Protein AF-A0AAD4MZU3-F1 (afdb_monomer_lite)

pLDDT: mean 79.02, std 15.21, range [40.03, 93.62]

Organism: NCBI:txid166010

Sequence (95 aa):
MDGDIYKLCAFDTAGQDEFDRMRPLSYSNADVILICFSLVSPASFENVREKCVHEVRHYCKDVPYILIMSIAAPKLRDVCVSRRKRNPVETAQTV

Foldseek 3Di:
DPPFDKDKDKDWDFPDPVCLVPVLVVQPQFQEKEFEAEPVDVVRVVCCVPPVVVSCCVSPVPHYYDYDYDNDDDGTGMIRIHIDRDDPPPPPPDD

Secondary structure (DSSP, 8-state):
-----EEEEEEE---SGGGTTTGGGGGTT-SEEEEEEETT-HHHHHHIIIIIHHHHHHH-TTS-EEEEEE-S-S----EEEEEEEPPP-------

Structure (mmCIF, N/CA/C/O backbone):
data_AF-A0AAD4MZU3-F1
#
_entry.id   AF-A0AAD4MZU3-F1
#
loop_
_atom_site.group_PDB
_atom_site.id
_atom_site.type_symbol
_atom_site.label_atom_id
_atom_site.label_alt_id
_atom_site.label_comp_id
_atom_site.label_asym_id
_atom_site.label_entity_id
_atom_site.label_seq_id
_atom_site.pdbx_PDB_ins_code
_atom_site.Cartn_x
_atom_site.Cartn_y
_atom_site.Cartn_z
_atom_site.occupancy
_atom_site.B_iso_or_equiv
_atom_site.auth_seq_id
_atom_site.auth_comp_id
_atom_site.auth_asym_id
_atom_site.auth_atom_id
_atom_site.pdbx_PDB_model_num
ATOM 1 N N . MET A 1 1 ? -27.890 4.263 3.907 1.00 50.34 1 MET A N 1
ATOM 2 C CA . MET A 1 1 ? -26.636 5.044 3.962 1.00 50.34 1 MET A CA 1
ATOM 3 C C . MET A 1 1 ? -26.899 6.213 4.890 1.00 50.34 1 MET A C 1
ATOM 5 O O . MET A 1 1 ? -27.717 7.052 4.545 1.00 50.34 1 MET A O 1
ATOM 9 N N . ASP A 1 2 ? -26.287 6.219 6.071 1.00 72.31 2 ASP A N 1
ATOM 10 C CA . ASP A 1 2 ? -26.778 6.956 7.252 1.00 72.31 2 ASP A CA 1
ATOM 11 C C . ASP A 1 2 ? -26.404 8.447 7.323 1.00 72.31 2 ASP A C 1
ATOM 13 O O . ASP A 1 2 ? -26.393 9.027 8.400 1.00 72.31 2 ASP A O 1
ATOM 17 N N . GLY A 1 3 ? -26.082 9.097 6.200 1.00 83.31 3 GLY A N 1
ATOM 18 C CA . GLY A 1 3 ? -25.803 10.545 6.165 1.00 83.31 3 GLY A CA 1
ATOM 19 C C . GLY A 1 3 ? -24.589 11.018 6.985 1.00 83.31 3 GLY A C 1
ATOM 20 O O . GLY A 1 3 ? -24.313 12.215 7.025 1.00 83.31 3 GLY A O 1
ATOM 21 N N . ASP A 1 4 ? -23.849 10.103 7.614 1.00 84.62 4 ASP A N 1
ATOM 22 C CA . ASP A 1 4 ? -22.694 10.418 8.450 1.00 84.62 4 ASP A CA 1
ATOM 23 C C . ASP A 1 4 ? -21.543 11.022 7.620 1.00 84.62 4 ASP A C 1
ATOM 25 O O . ASP A 1 4 ? -21.122 10.482 6.591 1.00 84.62 4 ASP A O 1
ATOM 29 N N . ILE A 1 5 ? -20.988 12.140 8.102 1.00 82.75 5 ILE A N 1
ATOM 30 C CA . ILE A 1 5 ? -19.844 12.819 7.481 1.00 82.75 5 ILE A CA 1
ATOM 31 C C . ILE A 1 5 ? -18.538 12.291 8.084 1.00 82.75 5 ILE A C 1
ATOM 33 O O . ILE A 1 5 ? -18.266 12.446 9.277 1.00 82.75 5 ILE A O 1
ATOM 37 N N . TYR A 1 6 ? -17.672 11.756 7.227 1.00 80.00 6 TYR A N 1
ATOM 38 C CA . TYR A 1 6 ? -16.350 11.262 7.611 1.00 80.00 6 TYR A CA 1
ATOM 39 C C . TYR A 1 6 ? -15.241 12.172 7.090 1.00 80.00 6 TYR A C 1
ATOM 41 O O . TYR A 1 6 ? -15.336 12.734 5.998 1.00 80.00 6 TYR A O 1
ATOM 49 N N . LYS A 1 7 ? -14.161 12.302 7.866 1.00 80.88 7 LYS A N 1
ATOM 50 C CA . LYS A 1 7 ? -12.901 12.860 7.373 1.00 80.88 7 LYS A CA 1
ATOM 51 C C . LYS A 1 7 ? -11.996 11.705 6.962 1.00 80.88 7 LYS A C 1
ATOM 53 O O . LYS A 1 7 ? -11.685 10.846 7.787 1.00 80.88 7 LYS A O 1
ATOM 58 N N . LEU A 1 8 ? -11.590 11.714 5.698 1.00 81.50 8 LEU A N 1
ATOM 59 C CA . LEU A 1 8 ? -10.565 10.823 5.174 1.00 81.50 8 LEU A CA 1
ATOM 60 C C . LEU A 1 8 ? -9.230 11.563 5.205 1.00 81.50 8 LEU A C 1
ATOM 62 O O . LEU A 1 8 ? -9.119 12.664 4.666 1.00 81.50 8 LEU A O 1
ATOM 66 N N . CYS A 1 9 ? -8.239 10.965 5.854 1.00 82.44 9 CYS A N 1
ATOM 67 C CA . CYS A 1 9 ? -6.849 11.396 5.777 1.00 82.44 9 CYS A CA 1
ATOM 68 C C . CYS A 1 9 ? -6.078 10.325 5.008 1.00 82.44 9 CYS A C 1
ATOM 70 O O . CYS A 1 9 ? -6.084 9.168 5.423 1.00 82.44 9 CYS A O 1
ATOM 72 N N . ALA A 1 10 ? -5.450 10.714 3.902 1.00 83.00 10 ALA A N 1
ATOM 73 C CA . ALA A 1 10 ? -4.629 9.841 3.076 1.00 83.00 10 ALA A CA 1
ATOM 74 C C . ALA A 1 10 ? -3.151 10.188 3.277 1.00 83.00 10 ALA A C 1
ATOM 76 O O . ALA A 1 10 ? -2.789 11.367 3.265 1.00 83.00 10 ALA A O 1
ATOM 77 N N . PHE A 1 11 ? -2.323 9.166 3.468 1.00 82.75 11 PHE A N 1
ATOM 78 C CA . PHE A 1 11 ? -0.875 9.287 3.587 1.00 82.75 11 PHE A CA 1
ATOM 79 C C . PHE A 1 11 ? -0.215 8.441 2.506 1.00 82.75 11 PHE A C 1
ATOM 81 O O . PHE A 1 11 ? -0.373 7.221 2.514 1.00 82.75 11 PHE A O 1
ATOM 88 N N . ASP A 1 12 ? 0.525 9.086 1.609 1.00 83.38 12 ASP A N 1
ATOM 89 C CA . ASP A 1 12 ? 1.285 8.408 0.562 1.00 83.38 12 ASP A CA 1
ATOM 90 C C . ASP A 1 12 ? 2.634 7.939 1.104 1.00 83.38 12 ASP A C 1
ATOM 92 O O . ASP A 1 12 ? 3.327 8.690 1.801 1.00 83.38 12 ASP A O 1
ATOM 96 N N . THR A 1 13 ? 3.040 6.721 0.744 1.00 82.75 13 THR A N 1
ATOM 97 C CA . THR A 1 13 ? 4.370 6.209 1.080 1.00 82.75 13 THR A CA 1
ATOM 98 C C . THR A 1 13 ? 5.236 5.908 -0.141 1.00 82.75 13 THR A C 1
ATOM 100 O O . THR A 1 13 ? 4.772 5.681 -1.260 1.00 82.75 13 THR A O 1
ATOM 103 N N . ALA A 1 14 ? 6.551 5.961 0.069 1.00 82.88 14 ALA A N 1
ATOM 104 C CA . ALA A 1 14 ? 7.536 5.599 -0.937 1.00 82.88 14 ALA A CA 1
ATOM 105 C C . ALA A 1 14 ? 7.681 4.069 -1.006 1.00 82.88 14 ALA A C 1
ATOM 107 O O . ALA A 1 14 ? 7.801 3.386 0.015 1.00 82.88 14 ALA A O 1
ATOM 108 N N . GLY A 1 15 ? 7.667 3.534 -2.226 1.00 78.06 15 GLY A N 1
ATOM 109 C CA . GLY A 1 15 ? 7.642 2.097 -2.498 1.00 78.06 15 GLY A CA 1
ATOM 110 C C . GLY A 1 15 ? 8.992 1.432 -2.721 1.00 78.06 15 GLY A C 1
ATOM 111 O O . GLY A 1 15 ? 9.025 0.240 -3.029 1.00 78.06 15 GLY A O 1
ATOM 112 N N . GLN A 1 16 ? 10.069 2.208 -2.654 1.00 83.94 16 GLN A N 1
ATOM 113 C CA . GLN A 1 16 ? 11.433 1.747 -2.847 1.00 83.94 16 GLN A CA 1
ATOM 114 C C . GLN A 1 16 ? 11.997 1.158 -1.553 1.00 83.94 16 GLN A C 1
ATOM 116 O O . GLN A 1 16 ? 11.596 1.545 -0.451 1.00 83.94 16 GLN A O 1
ATOM 121 N N . ASP A 1 17 ? 12.952 0.246 -1.704 1.00 86.50 17 ASP A N 1
ATOM 122 C CA . ASP A 1 17 ? 13.518 -0.535 -0.603 1.00 86.50 17 ASP A CA 1
ATOM 123 C C . ASP A 1 17 ? 14.266 0.344 0.408 1.00 86.50 17 ASP A C 1
ATOM 125 O O . ASP A 1 17 ? 14.287 0.055 1.605 1.00 86.50 17 ASP A O 1
ATOM 129 N N . GLU A 1 18 ? 14.799 1.486 -0.035 1.00 89.88 18 GLU A N 1
ATOM 130 C CA . GLU A 1 18 ? 15.460 2.454 0.848 1.00 89.88 18 GLU A CA 1
ATOM 131 C C . GLU A 1 18 ? 14.519 3.012 1.932 1.00 89.88 18 GLU A C 1
ATOM 133 O O . GLU A 1 18 ? 14.977 3.478 2.978 1.00 89.88 18 GLU A O 1
ATOM 138 N N . PHE A 1 19 ? 13.202 2.945 1.708 1.00 88.19 19 PHE A N 1
ATOM 139 C CA . PHE A 1 19 ? 12.183 3.461 2.620 1.00 88.19 19 PHE A CA 1
ATOM 140 C C . PHE A 1 19 ? 11.53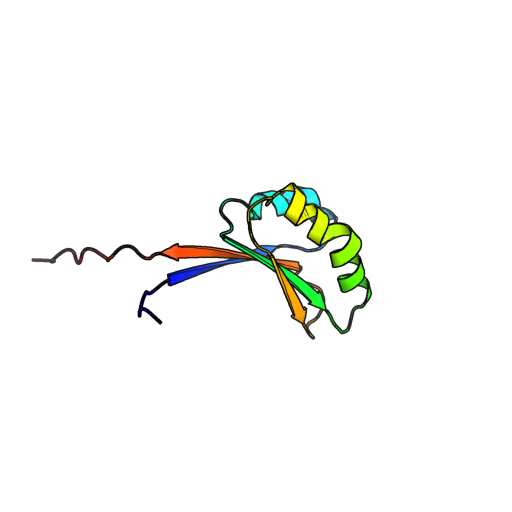5 2.386 3.496 1.00 88.19 19 PHE A C 1
ATOM 142 O O . PHE A 1 19 ? 10.704 2.733 4.335 1.00 88.19 19 PHE A O 1
ATOM 149 N N . ASP A 1 20 ? 11.925 1.113 3.381 1.00 88.44 20 ASP A N 1
ATOM 150 C CA . ASP A 1 20 ? 11.302 0.003 4.123 1.00 88.44 20 ASP A CA 1
ATOM 151 C C . ASP A 1 20 ? 11.320 0.195 5.640 1.00 88.44 20 ASP A C 1
ATOM 153 O O . ASP A 1 20 ? 10.408 -0.224 6.341 1.00 88.44 20 ASP A O 1
ATOM 157 N N . ARG A 1 21 ? 12.354 0.851 6.172 1.00 90.06 21 ARG A N 1
ATOM 158 C CA . ARG A 1 21 ? 12.453 1.120 7.615 1.00 90.06 21 ARG A CA 1
ATOM 159 C C . ARG A 1 21 ? 11.576 2.284 8.066 1.00 90.06 21 ARG A C 1
ATOM 161 O O . ARG A 1 21 ? 11.256 2.373 9.246 1.00 90.06 21 ARG A O 1
ATOM 168 N N . MET A 1 22 ? 11.226 3.188 7.152 1.00 89.12 22 MET A N 1
ATOM 169 C CA . MET A 1 22 ? 10.427 4.377 7.453 1.00 89.12 22 MET A CA 1
ATOM 170 C C . MET A 1 22 ? 8.938 4.160 7.185 1.00 89.12 22 MET A C 1
ATOM 172 O O . MET A 1 22 ? 8.120 4.694 7.927 1.00 89.12 22 MET A O 1
ATOM 176 N N . ARG A 1 23 ? 8.575 3.349 6.183 1.00 87.50 23 ARG A N 1
ATOM 177 C CA . ARG A 1 23 ? 7.180 3.055 5.806 1.00 87.50 23 ARG A CA 1
ATOM 178 C C . ARG A 1 23 ? 6.300 2.603 6.983 1.00 87.50 23 ARG A C 1
ATOM 180 O O . ARG A 1 23 ? 5.205 3.148 7.125 1.00 87.50 23 ARG A O 1
ATOM 187 N N . PRO A 1 24 ? 6.776 1.743 7.907 1.00 88.88 24 PRO A N 1
ATOM 188 C CA . PRO A 1 24 ? 5.982 1.315 9.056 1.00 88.88 24 PRO A CA 1
ATOM 189 C C . PRO A 1 24 ? 5.561 2.451 9.992 1.00 88.88 24 PRO A C 1
ATOM 191 O O . PRO A 1 24 ? 4.551 2.338 10.683 1.00 88.88 24 PRO A O 1
ATOM 194 N N . LEU A 1 25 ? 6.296 3.568 10.006 1.00 86.81 25 LEU A N 1
ATOM 195 C CA . LEU A 1 25 ? 5.946 4.736 10.817 1.00 86.81 25 LEU A CA 1
ATOM 196 C C . LEU A 1 25 ? 4.649 5.400 10.326 1.00 86.81 25 LEU A C 1
ATOM 198 O O . LEU A 1 25 ? 3.925 5.994 11.124 1.00 86.81 25 LEU A O 1
ATOM 202 N N . SER A 1 26 ? 4.330 5.263 9.037 1.00 85.25 26 SER A N 1
ATOM 203 C CA . SER A 1 26 ? 3.113 5.796 8.415 1.00 85.25 26 SER A CA 1
ATOM 204 C C . SER A 1 26 ? 1.874 4.922 8.642 1.00 85.25 26 SER A C 1
ATOM 206 O O . SER A 1 26 ? 0.760 5.388 8.423 1.00 85.25 26 SER A O 1
ATOM 208 N N . TYR A 1 27 ? 2.041 3.681 9.106 1.00 87.38 27 TYR A N 1
ATOM 209 C CA . TYR A 1 27 ? 0.937 2.743 9.353 1.00 87.38 27 TYR A CA 1
ATOM 210 C C . TYR A 1 27 ? 0.201 2.989 10.676 1.00 87.38 27 TYR A C 1
ATOM 212 O O . TYR A 1 27 ? -0.877 2.440 10.912 1.00 87.38 27 TYR A O 1
ATOM 220 N N . SER A 1 28 ? 0.762 3.833 11.545 1.00 83.88 28 SER A N 1
ATOM 221 C CA . SER A 1 28 ? 0.181 4.142 12.849 1.00 83.88 28 SER A CA 1
ATOM 222 C C . SER A 1 28 ? -1.214 4.762 12.714 1.00 83.88 28 SER A C 1
ATOM 224 O O . SER A 1 28 ? -1.383 5.815 12.100 1.00 83.88 28 SER A O 1
ATOM 226 N N . ASN A 1 29 ? -2.209 4.138 13.350 1.00 83.19 29 ASN A N 1
ATOM 227 C CA . ASN A 1 29 ? -3.622 4.541 13.317 1.00 83.1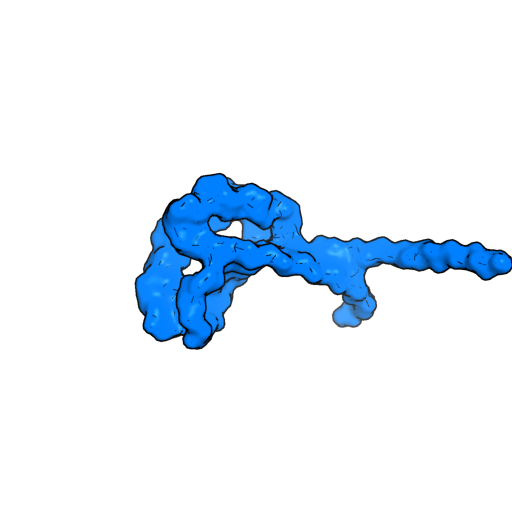9 29 ASN A CA 1
ATOM 228 C C . ASN A 1 29 ? -4.272 4.501 11.921 1.00 83.19 29 ASN A C 1
ATOM 230 O O . ASN A 1 29 ? -5.241 5.223 11.679 1.00 83.19 29 ASN A O 1
ATOM 234 N N . ALA A 1 30 ? -3.751 3.694 10.993 1.00 87.94 30 ALA A N 1
ATOM 235 C CA . ALA A 1 30 ? -4.444 3.441 9.738 1.00 87.94 30 ALA A CA 1
ATOM 236 C C . ALA A 1 30 ? -5.712 2.609 9.987 1.00 87.94 30 ALA A C 1
ATOM 238 O O . ALA A 1 30 ? -5.680 1.609 10.701 1.00 87.94 30 ALA A O 1
ATOM 239 N N . ASP A 1 31 ? -6.818 3.011 9.363 1.00 89.06 31 ASP A N 1
ATOM 240 C CA . ASP A 1 31 ? -8.084 2.272 9.412 1.00 89.06 31 ASP A CA 1
ATOM 241 C C . ASP A 1 31 ? -8.221 1.323 8.215 1.00 89.06 31 ASP A C 1
ATOM 243 O O . ASP A 1 31 ? -8.896 0.299 8.295 1.00 89.06 31 ASP A O 1
ATOM 247 N N . VAL A 1 32 ? -7.583 1.670 7.094 1.00 90.19 32 VAL A N 1
ATOM 248 C CA . VAL A 1 32 ? -7.484 0.856 5.882 1.00 90.19 32 VAL A CA 1
ATOM 249 C C . VAL A 1 32 ? -6.121 1.095 5.236 1.00 90.19 32 VAL A C 1
ATOM 251 O O . VAL A 1 32 ? -5.664 2.237 5.138 1.00 90.19 32 VAL A O 1
ATOM 254 N N . ILE A 1 33 ? -5.496 0.033 4.734 1.00 90.44 33 ILE A N 1
ATOM 255 C CA . ILE A 1 33 ? -4.293 0.126 3.899 1.00 90.44 33 ILE A CA 1
ATOM 256 C C . ILE A 1 33 ? -4.673 -0.087 2.433 1.00 90.44 33 ILE A C 1
ATOM 258 O O . ILE A 1 33 ? -5.286 -1.091 2.079 1.00 90.44 33 ILE A O 1
ATOM 262 N N . LEU A 1 34 ? -4.311 0.838 1.552 1.00 90.25 34 LEU A N 1
ATOM 263 C CA . LEU A 1 34 ? -4.424 0.621 0.111 1.00 90.25 34 LEU A CA 1
ATOM 264 C C . LEU A 1 34 ? -3.074 0.140 -0.396 1.00 90.25 34 LEU A C 1
ATOM 266 O O . LEU A 1 34 ? -2.095 0.849 -0.210 1.00 90.25 34 LEU A O 1
ATOM 270 N N . ILE A 1 35 ? -3.026 -1.032 -1.026 1.00 90.06 35 ILE A N 1
ATOM 271 C CA . ILE A 1 35 ? -1.809 -1.569 -1.637 1.00 90.06 35 ILE A CA 1
ATOM 272 C C . ILE A 1 35 ? -1.949 -1.466 -3.149 1.00 90.06 35 ILE A C 1
ATOM 274 O O . ILE A 1 35 ? -2.868 -2.044 -3.734 1.00 90.06 35 ILE A O 1
ATOM 278 N N . CYS A 1 36 ? -1.037 -0.740 -3.786 1.00 87.81 36 CYS A N 1
ATOM 279 C CA . CYS A 1 36 ? -1.158 -0.384 -5.198 1.00 87.81 36 CYS A CA 1
ATOM 280 C C . CYS A 1 36 ? -0.093 -1.073 -6.057 1.00 87.81 36 CYS A C 1
ATOM 282 O O . CYS A 1 36 ? 1.091 -1.060 -5.725 1.00 87.81 36 CYS A O 1
ATOM 284 N N . PHE A 1 37 ? -0.499 -1.591 -7.216 1.00 86.69 37 PHE A N 1
ATOM 285 C CA . PHE A 1 37 ? 0.419 -2.041 -8.265 1.00 86.69 37 PHE A CA 1
ATOM 286 C C . PHE A 1 37 ? 0.035 -1.456 -9.628 1.00 86.69 37 PHE A C 1
ATOM 288 O O . PHE A 1 37 ? -1.094 -1.014 -9.846 1.00 86.69 37 PHE A O 1
ATOM 295 N N . SER A 1 38 ? 0.993 -1.434 -10.551 1.00 87.31 38 SER A N 1
ATOM 296 C CA . SER A 1 38 ? 0.849 -0.844 -11.879 1.00 87.31 38 SER A CA 1
ATOM 297 C C . SER A 1 38 ? 0.713 -1.916 -12.960 1.00 87.31 38 SER A C 1
ATOM 299 O O . SER A 1 38 ? 1.548 -2.815 -13.057 1.00 87.31 38 SER A O 1
ATOM 301 N N . LEU A 1 39 ?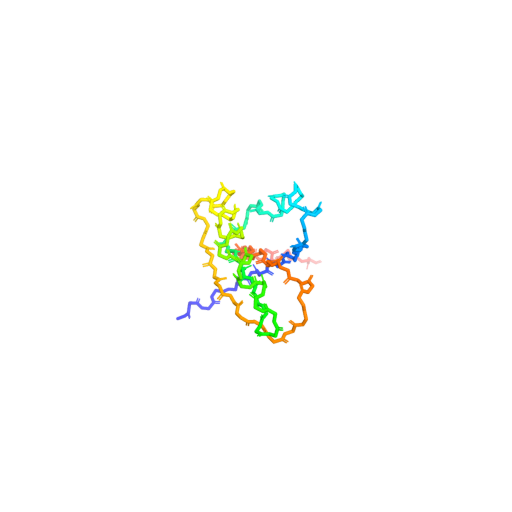 -0.302 -1.793 -13.821 1.00 88.00 39 LEU A N 1
ATOM 302 C CA . LEU A 1 39 ? -0.549 -2.715 -14.939 1.00 88.00 39 LEU A CA 1
ATOM 303 C C . LEU A 1 39 ? 0.555 -2.673 -16.000 1.00 88.00 39 LEU A C 1
ATOM 305 O O . LEU A 1 39 ? 0.811 -3.671 -16.666 1.00 88.00 39 LEU A O 1
ATOM 309 N N . VAL A 1 40 ? 1.234 -1.534 -16.140 1.00 88.38 40 VAL A N 1
ATOM 310 C CA . VAL A 1 40 ? 2.360 -1.379 -17.073 1.00 88.38 40 VAL A CA 1
ATOM 311 C C . VAL A 1 40 ? 3.691 -1.841 -16.469 1.00 88.38 40 VAL A C 1
ATOM 313 O O . VAL A 1 40 ? 4.722 -1.783 -17.133 1.00 88.38 40 VAL A O 1
ATOM 316 N N . SER A 1 41 ? 3.695 -2.304 -15.213 1.00 87.00 41 SER A N 1
ATOM 317 C CA . SER A 1 41 ? 4.889 -2.801 -14.526 1.00 87.00 41 SER A CA 1
ATOM 318 C C . SER A 1 41 ? 4.589 -4.101 -13.767 1.00 87.00 41 SER A C 1
ATOM 320 O O . SER A 1 41 ? 4.300 -4.060 -12.569 1.00 87.00 41 SER A O 1
ATOM 322 N N . PRO A 1 42 ? 4.708 -5.274 -14.416 1.00 89.25 42 PRO A N 1
ATOM 323 C CA . PRO A 1 42 ? 4.466 -6.573 -13.777 1.00 89.25 42 PRO A CA 1
ATOM 324 C C . PRO A 1 42 ? 5.290 -6.799 -12.499 1.00 89.25 42 PRO A C 1
ATOM 326 O O . PRO A 1 42 ? 4.787 -7.353 -11.527 1.00 89.25 42 PRO A O 1
ATOM 329 N N . ALA A 1 43 ? 6.520 -6.276 -12.452 1.00 89.00 43 ALA A N 1
ATOM 330 C CA . ALA A 1 43 ? 7.376 -6.323 -11.264 1.00 89.00 43 ALA A CA 1
ATOM 331 C C . ALA A 1 43 ? 6.741 -5.658 -10.026 1.00 89.00 43 ALA A C 1
ATOM 333 O O . ALA A 1 43 ? 7.015 -6.056 -8.898 1.00 89.00 43 ALA A O 1
ATOM 334 N N . SER A 1 44 ? 5.873 -4.656 -10.211 1.00 88.00 44 SER A N 1
ATOM 335 C CA . SER A 1 44 ? 5.155 -4.039 -9.091 1.00 88.00 44 SER A CA 1
ATOM 336 C C . SER A 1 44 ? 4.123 -4.978 -8.463 1.00 88.00 44 SER A C 1
ATOM 338 O O . SER A 1 44 ? 3.951 -4.943 -7.249 1.00 88.00 44 SER A O 1
ATOM 340 N N . PHE A 1 45 ? 3.487 -5.849 -9.255 1.00 89.69 45 PHE A N 1
ATOM 341 C CA . PHE A 1 45 ? 2.570 -6.866 -8.742 1.00 89.69 45 PHE A CA 1
ATOM 342 C C . PHE A 1 45 ? 3.321 -7.985 -8.015 1.00 89.69 45 PHE A C 1
ATOM 344 O O . PHE A 1 45 ? 2.897 -8.400 -6.937 1.00 89.69 45 PHE A O 1
ATOM 351 N N . GLU A 1 46 ? 4.472 -8.413 -8.544 1.00 91.38 46 GLU A N 1
ATOM 352 C CA . GLU A 1 46 ? 5.314 -9.392 -7.846 1.00 91.38 46 GLU A CA 1
ATOM 353 C C . GLU A 1 46 ? 5.780 -8.846 -6.491 1.00 91.38 46 GLU A C 1
ATOM 355 O O . GLU A 1 46 ? 5.640 -9.515 -5.474 1.00 91.38 46 GLU A O 1
ATOM 360 N N . ASN A 1 47 ? 6.182 -7.572 -6.430 1.00 88.44 47 ASN A N 1
ATOM 361 C CA . ASN A 1 47 ? 6.520 -6.922 -5.165 1.00 88.44 47 ASN A CA 1
ATOM 362 C C . ASN A 1 47 ? 5.342 -6.890 -4.175 1.00 88.44 47 ASN A C 1
ATOM 364 O O . ASN A 1 47 ? 5.545 -7.039 -2.971 1.00 88.44 47 ASN A O 1
ATOM 368 N N . VAL A 1 48 ? 4.104 -6.712 -4.648 1.00 90.19 48 VAL A N 1
ATOM 369 C CA . VAL A 1 48 ? 2.927 -6.796 -3.770 1.00 90.19 48 VAL A CA 1
ATOM 370 C C . VAL A 1 48 ? 2.803 -8.189 -3.156 1.00 90.19 48 VAL A C 1
ATOM 372 O O . VAL A 1 48 ? 2.610 -8.311 -1.943 1.00 90.19 48 VAL A O 1
ATOM 375 N N . ARG A 1 49 ? 2.947 -9.225 -3.985 1.00 90.25 49 ARG A N 1
ATOM 376 C CA . ARG A 1 49 ? 2.838 -10.633 -3.594 1.00 90.25 49 ARG A CA 1
ATOM 377 C C . ARG A 1 49 ? 3.960 -11.069 -2.654 1.00 90.25 49 ARG A C 1
ATOM 379 O O . ARG A 1 49 ? 3.690 -11.746 -1.665 1.00 90.25 49 ARG A O 1
ATOM 386 N N . GLU A 1 50 ? 5.195 -10.692 -2.952 1.00 91.31 50 GLU A N 1
ATOM 387 C CA . GLU A 1 50 ? 6.376 -11.137 -2.214 1.00 91.31 50 GLU A CA 1
ATOM 388 C C . GLU A 1 50 ? 6.638 -10.285 -0.971 1.00 91.31 50 GLU A C 1
ATOM 390 O O . GLU A 1 50 ? 7.067 -10.816 0.051 1.00 91.31 50 GLU A O 1
ATOM 395 N N . LYS A 1 51 ? 6.318 -8.985 -1.006 1.00 90.94 51 LYS A N 1
ATOM 396 C CA . LYS A 1 51 ? 6.749 -8.027 0.020 1.00 90.94 51 LYS A CA 1
ATOM 397 C C . LYS A 1 51 ? 5.613 -7.231 0.657 1.00 90.94 51 LYS A C 1
ATOM 399 O O . LYS A 1 51 ? 5.420 -7.359 1.864 1.00 90.94 51 LYS A O 1
ATOM 404 N N . CYS A 1 52 ? 4.843 -6.447 -0.106 1.00 89.75 52 CYS A N 1
ATOM 405 C CA . CYS A 1 52 ? 3.900 -5.477 0.486 1.00 89.75 52 CYS A CA 1
ATOM 406 C C . CYS A 1 52 ? 2.854 -6.147 1.382 1.00 89.75 52 CYS A C 1
ATOM 408 O O . CYS A 1 52 ? 2.602 -5.689 2.492 1.00 89.75 52 CYS A O 1
ATOM 410 N N . VAL A 1 53 ? 2.256 -7.258 0.935 1.00 91.19 53 VAL A N 1
ATOM 411 C CA . VAL A 1 53 ? 1.238 -7.960 1.733 1.00 91.19 53 VAL A CA 1
ATOM 412 C C . VAL A 1 53 ? 1.834 -8.530 3.022 1.00 91.19 53 VAL A C 1
ATOM 414 O O . VAL A 1 53 ? 1.179 -8.492 4.065 1.00 91.19 53 VAL A O 1
ATOM 417 N N . HIS A 1 54 ? 3.068 -9.035 2.979 1.00 93.38 54 HIS A N 1
ATOM 418 C CA . HIS A 1 54 ? 3.756 -9.543 4.166 1.00 93.38 54 HIS A CA 1
ATOM 419 C C . HIS A 1 54 ? 4.079 -8.417 5.150 1.00 93.38 54 HIS A C 1
ATOM 421 O O . HIS A 1 54 ? 3.836 -8.569 6.345 1.00 93.38 54 HIS A O 1
ATOM 427 N N . GLU A 1 55 ? 4.554 -7.277 4.650 1.00 93.06 55 GLU A N 1
ATOM 428 C CA . GLU A 1 55 ? 4.841 -6.084 5.446 1.00 93.06 55 GLU A CA 1
ATOM 429 C C . GLU A 1 55 ? 3.582 -5.551 6.140 1.00 93.06 55 GLU A C 1
ATOM 431 O O . GLU A 1 55 ? 3.559 -5.404 7.364 1.00 93.06 55 GLU A O 1
ATOM 436 N N . VAL A 1 56 ? 2.496 -5.353 5.388 1.00 90.94 56 VAL A N 1
ATOM 437 C CA . VAL A 1 56 ? 1.219 -4.879 5.935 1.00 90.94 56 VAL A CA 1
ATOM 438 C C . VAL A 1 56 ? 0.663 -5.865 6.957 1.00 90.94 56 VAL A C 1
ATOM 440 O O . VAL A 1 56 ? 0.245 -5.449 8.030 1.00 90.94 56 VAL A O 1
ATOM 443 N N . ARG A 1 57 ? 0.720 -7.177 6.700 1.00 91.88 57 ARG A N 1
ATOM 444 C CA . ARG A 1 57 ? 0.297 -8.184 7.690 1.00 91.88 57 ARG A CA 1
ATOM 445 C C . ARG A 1 57 ? 1.182 -8.217 8.934 1.00 91.88 57 ARG A C 1
ATOM 447 O O . ARG A 1 57 ? 0.701 -8.585 10.003 1.00 91.88 57 ARG A O 1
ATOM 454 N N . HIS A 1 58 ? 2.459 -7.867 8.809 1.00 93.62 58 HIS A N 1
ATOM 455 C CA . HIS A 1 58 ? 3.380 -7.821 9.938 1.00 93.62 58 HIS A CA 1
ATOM 456 C C . HIS A 1 58 ? 3.086 -6.627 10.855 1.00 93.62 58 HIS A C 1
ATOM 458 O O . HIS A 1 58 ? 2.947 -6.809 12.067 1.00 93.62 58 HIS A O 1
ATOM 464 N N . TYR A 1 59 ? 2.954 -5.428 10.278 1.00 92.06 59 TYR A N 1
ATOM 465 C CA . TYR A 1 59 ? 2.778 -4.181 11.029 1.00 92.06 59 TYR A CA 1
ATOM 466 C C . TYR A 1 59 ? 1.314 -3.839 11.348 1.00 92.06 59 TYR A C 1
ATOM 468 O O . TYR A 1 59 ? 1.053 -3.184 12.353 1.00 92.06 59 TYR A O 1
ATOM 476 N N . CYS A 1 60 ? 0.360 -4.301 10.537 1.00 90.75 60 CYS A N 1
ATOM 477 C CA . CYS A 1 60 ? -1.057 -3.924 10.594 1.00 90.75 60 CYS A CA 1
ATOM 478 C C . CYS A 1 60 ? -1.972 -5.160 10.690 1.00 90.75 60 CYS A C 1
ATOM 480 O O . CYS A 1 60 ? -2.844 -5.365 9.848 1.00 90.75 60 CYS A O 1
ATOM 482 N N . LYS A 1 61 ? -1.767 -6.010 11.704 1.00 90.50 61 LYS A N 1
ATOM 483 C CA . LYS A 1 61 ? -2.429 -7.329 11.825 1.00 90.50 61 LYS A CA 1
ATOM 484 C C . LYS A 1 61 ? -3.960 -7.295 11.711 1.00 90.50 61 LYS A C 1
ATOM 486 O O . LYS A 1 61 ? -4.527 -8.187 11.088 1.00 90.50 61 LYS A O 1
ATOM 491 N N . ASP A 1 62 ? -4.595 -6.269 12.274 1.00 90.69 62 ASP A N 1
ATOM 492 C CA . ASP A 1 62 ? -6.058 -6.145 12.350 1.00 90.69 62 ASP A CA 1
ATOM 493 C C . ASP A 1 62 ? -6.633 -5.106 11.372 1.00 90.69 62 ASP A C 1
ATOM 495 O O . ASP A 1 62 ? -7.844 -4.885 11.330 1.00 90.69 62 ASP A O 1
ATOM 499 N N . VAL A 1 63 ? -5.777 -4.452 10.581 1.00 91.38 63 VAL A N 1
ATOM 500 C CA . VAL A 1 63 ? -6.203 -3.413 9.639 1.00 91.38 63 VAL A CA 1
ATOM 501 C C . VAL A 1 63 ? -6.498 -4.065 8.287 1.00 91.38 63 VAL A C 1
ATOM 503 O O . VAL A 1 63 ? -5.625 -4.732 7.721 1.00 91.38 63 VAL A O 1
ATOM 506 N N . PRO A 1 64 ? -7.703 -3.887 7.721 1.00 93.00 64 PRO A N 1
ATOM 507 C CA . PRO A 1 64 ? -8.005 -4.408 6.397 1.00 93.00 64 PRO A CA 1
ATOM 508 C C . PRO A 1 64 ? -7.151 -3.711 5.333 1.00 93.00 64 PRO A C 1
ATOM 510 O O . PRO A 1 64 ? -6.913 -2.502 5.395 1.00 93.00 64 PRO A O 1
ATOM 513 N N . TYR A 1 65 ? -6.748 -4.466 4.310 1.00 91.88 65 TYR A N 1
ATOM 514 C CA . TYR A 1 65 ? -6.104 -3.906 3.128 1.00 91.88 65 TYR A CA 1
ATOM 515 C C . TYR A 1 65 ? -6.913 -4.153 1.856 1.00 91.88 65 TYR A C 1
ATOM 517 O O . TYR A 1 65 ? -7.614 -5.158 1.727 1.00 91.88 65 TYR A O 1
ATOM 525 N N . ILE A 1 66 ? -6.793 -3.232 0.902 1.00 91.19 66 ILE A N 1
ATOM 526 C CA . ILE A 1 66 ? -7.440 -3.297 -0.410 1.00 91.19 66 ILE A CA 1
ATOM 527 C C . ILE A 1 66 ? -6.353 -3.269 -1.480 1.00 91.19 66 ILE A C 1
ATOM 529 O O . ILE A 1 66 ? -5.521 -2.364 -1.496 1.00 91.19 66 ILE A O 1
ATOM 533 N N . LEU A 1 67 ? -6.374 -4.249 -2.384 1.00 90.75 67 LEU A N 1
ATOM 534 C CA . LEU A 1 67 ? -5.509 -4.254 -3.562 1.00 90.75 67 LEU A CA 1
ATOM 535 C C . LEU A 1 67 ? -6.100 -3.342 -4.642 1.00 90.75 67 LEU A C 1
ATOM 537 O O . LEU A 1 67 ? -7.255 -3.507 -5.033 1.00 90.75 67 LEU A O 1
ATOM 541 N N . ILE A 1 68 ? -5.296 -2.408 -5.146 1.00 90.19 68 ILE A N 1
ATOM 542 C CA . ILE A 1 68 ? -5.673 -1.471 -6.204 1.00 90.19 68 ILE A CA 1
ATOM 543 C C . ILE A 1 68 ? -4.726 -1.637 -7.390 1.00 90.19 68 ILE A C 1
ATOM 545 O O . ILE A 1 68 ? -3.503 -1.602 -7.251 1.00 90.19 68 ILE A O 1
ATOM 549 N N . MET A 1 69 ? -5.308 -1.766 -8.579 1.00 88.81 69 MET A N 1
ATOM 550 C CA . MET A 1 69 ? -4.567 -1.685 -9.835 1.00 88.81 69 MET A CA 1
ATOM 551 C C . MET A 1 69 ? -4.581 -0.250 -10.369 1.00 88.81 69 MET A C 1
ATOM 553 O O . MET A 1 69 ? -5.615 0.419 -10.354 1.00 88.81 69 MET A O 1
ATOM 557 N N . SER A 1 70 ? -3.441 0.213 -10.875 1.00 83.88 70 SER A N 1
ATOM 558 C CA . SER A 1 70 ? -3.293 1.522 -11.513 1.00 83.88 70 SER A CA 1
ATOM 559 C C . SER A 1 70 ? -2.628 1.398 -12.881 1.00 83.88 70 SER A C 1
ATOM 561 O O . SER A 1 70 ? -1.823 0.503 -13.126 1.00 83.88 70 SER A O 1
ATOM 563 N N . ILE A 1 71 ? -2.947 2.321 -13.785 1.00 82.44 71 ILE A N 1
ATOM 564 C CA . ILE A 1 71 ? -2.242 2.484 -15.066 1.00 82.44 71 ILE A CA 1
ATOM 565 C C . ILE A 1 71 ? -1.096 3.505 -14.977 1.00 82.44 71 ILE A C 1
ATOM 567 O O . ILE A 1 71 ? -0.324 3.646 -15.921 1.00 82.44 71 ILE A O 1
ATOM 571 N N . ALA A 1 72 ? -0.982 4.233 -13.860 1.00 66.75 72 ALA A N 1
ATOM 572 C CA . ALA A 1 72 ? 0.023 5.274 -13.677 1.00 66.75 72 ALA A CA 1
ATOM 573 C C . ALA A 1 72 ? 1.415 4.693 -13.355 1.00 66.75 72 ALA A C 1
ATOM 575 O O . ALA A 1 72 ? 1.553 3.570 -12.856 1.00 66.75 72 ALA A O 1
ATOM 576 N N . ALA A 1 73 ? 2.455 5.479 -13.655 1.00 54.66 73 ALA A N 1
ATOM 577 C CA . ALA A 1 73 ? 3.858 5.127 -13.438 1.00 54.66 73 ALA A CA 1
ATOM 578 C C . ALA A 1 73 ? 4.165 4.834 -11.944 1.00 54.66 73 ALA A C 1
ATOM 580 O O . ALA A 1 73 ? 3.570 5.454 -11.062 1.00 54.66 73 ALA A O 1
ATOM 581 N N . PRO A 1 74 ? 5.116 3.928 -11.637 1.00 53.59 74 PRO A N 1
ATOM 582 C CA . PRO A 1 74 ? 5.181 3.149 -10.388 1.00 53.59 74 PRO A CA 1
ATOM 583 C C . PRO A 1 74 ? 5.700 3.898 -9.143 1.00 53.59 74 PRO A C 1
ATOM 585 O O . PRO A 1 74 ? 6.235 3.276 -8.229 1.00 53.59 74 PRO A O 1
ATOM 588 N N . LYS A 1 75 ? 5.590 5.229 -9.087 1.00 53.66 75 LYS A N 1
ATOM 589 C CA . LYS A 1 75 ? 6.243 6.038 -8.042 1.00 53.66 75 LYS A CA 1
ATOM 590 C C . LYS A 1 75 ? 5.511 6.102 -6.699 1.00 53.66 75 LYS A C 1
ATOM 592 O O . LYS A 1 75 ? 6.096 6.609 -5.750 1.00 53.66 75 LYS A O 1
ATOM 597 N N . LEU A 1 76 ? 4.286 5.594 -6.600 1.00 51.28 76 LEU A N 1
ATOM 598 C CA . LEU A 1 76 ? 3.486 5.650 -5.375 1.00 51.28 76 LEU A CA 1
ATOM 599 C C . LEU A 1 76 ? 3.073 4.229 -4.998 1.00 5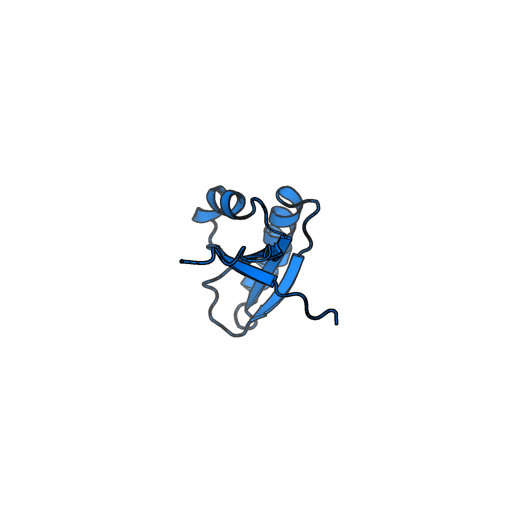1.28 76 LEU A C 1
ATOM 601 O O . LEU A 1 76 ? 2.294 3.601 -5.718 1.00 51.28 76 LEU A O 1
ATOM 605 N N . ARG A 1 77 ? 3.642 3.710 -3.905 1.00 61.56 77 ARG A N 1
ATOM 606 C CA . ARG A 1 77 ? 3.198 2.457 -3.296 1.00 61.56 77 ARG A CA 1
ATOM 607 C C . ARG A 1 77 ? 2.638 2.798 -1.929 1.00 61.56 77 ARG A C 1
ATOM 609 O O . ARG A 1 77 ? 3.323 3.319 -1.059 1.00 61.56 77 ARG A O 1
ATOM 616 N N . ASP A 1 78 ? 1.372 2.470 -1.814 1.00 56.47 78 ASP A N 1
ATOM 617 C CA . ASP A 1 78 ? 0.589 2.442 -0.602 1.00 56.47 78 ASP A CA 1
ATOM 618 C C . ASP A 1 78 ? 0.104 3.805 -0.105 1.00 56.47 78 ASP A C 1
ATOM 620 O O . ASP A 1 78 ? 0.867 4.735 0.162 1.00 56.47 78 ASP A O 1
ATOM 624 N N . VAL A 1 79 ? -1.222 3.897 -0.007 1.00 58.62 79 VAL A N 1
ATOM 625 C CA . VAL A 1 79 ? -1.927 5.021 0.598 1.00 58.62 79 VAL A CA 1
ATOM 626 C C . VAL A 1 79 ? -2.564 4.489 1.869 1.00 58.62 79 VAL A C 1
ATOM 628 O O . VAL A 1 79 ? -3.482 3.667 1.822 1.00 58.62 79 VAL A O 1
ATOM 631 N N . CYS A 1 80 ? -2.076 4.933 3.019 1.00 59.50 80 CYS A N 1
ATOM 632 C CA . CYS A 1 80 ? -2.717 4.617 4.289 1.00 59.50 80 CYS A CA 1
ATOM 633 C C . CYS A 1 80 ? -3.888 5.572 4.470 1.00 59.50 80 CYS A C 1
ATOM 635 O O . CYS A 1 80 ? -3.711 6.791 4.414 1.00 59.50 80 CYS A O 1
ATOM 637 N N . VAL A 1 81 ? -5.089 5.030 4.662 1.00 63.03 81 VAL A N 1
ATOM 638 C CA . VAL A 1 81 ? -6.302 5.826 4.834 1.00 63.03 81 VAL A CA 1
ATOM 639 C C . VAL A 1 81 ? -6.771 5.689 6.273 1.00 63.03 81 VAL A C 1
ATOM 641 O O . VAL A 1 81 ? -7.130 4.602 6.723 1.00 63.03 81 VAL A O 1
ATOM 644 N N . SER A 1 82 ? -6.799 6.810 6.991 1.00 64.75 82 SER A N 1
ATOM 645 C CA . SER A 1 82 ? -7.459 6.888 8.293 1.00 64.75 82 SER A CA 1
ATOM 646 C C . SER A 1 82 ? -8.839 7.538 8.160 1.00 64.75 82 SER A C 1
ATOM 648 O O . SER A 1 82 ? -9.008 8.578 7.510 1.00 64.75 82 SER A O 1
ATOM 650 N N . ARG A 1 83 ? -9.837 6.907 8.779 1.00 61.31 83 ARG A N 1
ATOM 651 C CA . ARG A 1 83 ? -11.206 7.374 8.971 1.00 61.31 83 ARG A CA 1
ATOM 652 C C . ARG A 1 83 ? -11.334 7.956 10.374 1.00 61.31 83 ARG A C 1
ATOM 654 O O . ARG A 1 83 ? -11.387 7.237 11.362 1.00 61.31 83 ARG A O 1
ATOM 661 N N . ARG A 1 84 ? -11.540 9.270 10.464 1.00 62.88 84 ARG A N 1
ATOM 662 C CA . ARG A 1 84 ? -12.036 9.892 11.702 1.00 62.88 84 ARG A CA 1
ATOM 663 C C . ARG A 1 84 ? -13.497 10.293 11.537 1.00 62.88 84 ARG A C 1
ATOM 665 O O . ARG A 1 84 ? -13.834 11.040 10.611 1.00 62.88 84 ARG A O 1
ATOM 672 N N . LYS A 1 85 ? -14.366 9.826 12.444 1.00 57.28 85 LYS A N 1
ATOM 673 C CA . LYS A 1 85 ? -15.722 10.378 12.586 1.00 57.28 85 LYS A CA 1
ATOM 674 C C . LYS A 1 85 ? -15.570 11.835 13.021 1.00 57.28 85 LYS A C 1
ATOM 676 O O . LYS A 1 85 ? -14.809 12.131 13.942 1.00 57.28 85 LYS A O 1
ATOM 681 N N . ARG A 1 86 ? -16.207 12.762 12.306 1.00 57.38 86 ARG A N 1
ATOM 682 C CA . ARG A 1 86 ? -16.157 14.174 12.688 1.00 57.38 86 ARG A CA 1
ATOM 683 C C . ARG A 1 86 ? -17.034 14.333 13.933 1.00 57.38 86 ARG A C 1
ATOM 685 O O . ARG A 1 86 ? -18.219 14.017 13.869 1.00 57.38 86 ARG A O 1
ATOM 692 N N . ASN A 1 87 ? -16.472 14.796 15.048 1.00 52.28 87 ASN A N 1
ATOM 693 C CA . ASN A 1 87 ? -17.304 15.255 16.160 1.00 52.28 87 ASN A CA 1
ATOM 694 C C . ASN A 1 87 ? -18.107 16.480 15.686 1.00 52.28 87 ASN A C 1
ATOM 696 O O . ASN A 1 87 ? -17.579 17.249 14.870 1.00 52.28 87 ASN A O 1
ATOM 700 N N . PRO A 1 88 ? -19.358 16.668 16.146 1.00 52.59 88 PRO A N 1
ATOM 701 C CA . PRO A 1 88 ? -20.101 17.888 15.871 1.00 52.59 88 PRO A CA 1
ATOM 702 C C . PRO A 1 88 ? -19.238 19.083 16.269 1.00 52.59 88 PRO A C 1
ATOM 704 O 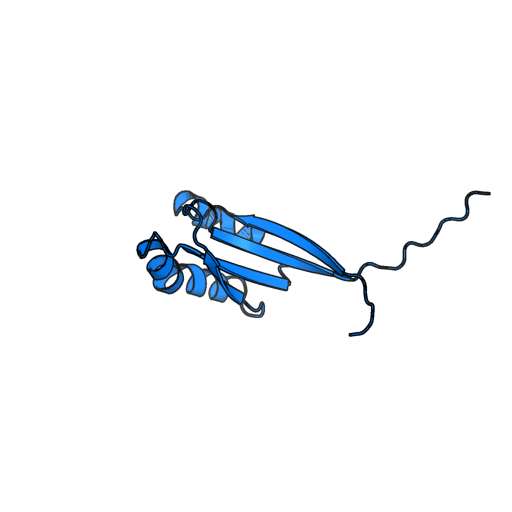O . PRO A 1 88 ? -18.674 19.107 17.362 1.00 52.59 88 PRO A O 1
ATOM 707 N N . VAL A 1 89 ? -19.083 20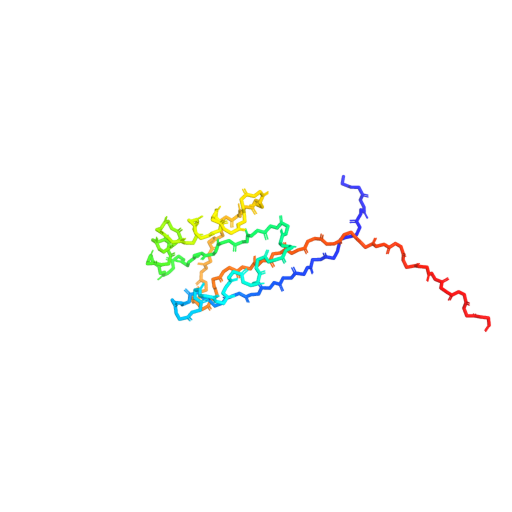.044 15.362 1.00 60.78 89 VAL A N 1
ATOM 708 C CA . VAL A 1 89 ? -18.480 21.328 15.714 1.00 60.78 89 VAL A CA 1
ATOM 709 C C . VAL A 1 89 ? -19.453 21.968 16.697 1.00 60.78 89 VAL A C 1
ATOM 711 O O . VAL A 1 89 ? -20.572 22.291 16.303 1.00 60.78 89 VAL A O 1
ATOM 714 N N . GLU A 1 90 ? -19.074 22.114 17.968 1.00 52.94 90 GLU A N 1
ATOM 715 C CA . GLU A 1 90 ? -19.766 23.052 18.850 1.00 52.94 90 GLU A CA 1
ATOM 716 C C . GLU A 1 90 ? -19.615 24.427 18.206 1.00 52.94 90 GLU A C 1
ATOM 718 O O . GLU A 1 90 ? -18.537 25.023 18.197 1.00 52.94 90 GLU A O 1
ATOM 723 N N . THR A 1 91 ? -20.686 24.901 17.574 1.00 44.03 91 THR A N 1
ATOM 724 C CA . THR A 1 91 ? -20.813 26.294 17.163 1.00 44.03 91 THR A CA 1
ATOM 725 C C . THR A 1 91 ? -20.722 27.129 18.432 1.00 44.03 91 THR A C 1
ATOM 727 O O . THR A 1 91 ? -21.713 27.304 19.139 1.00 44.03 91 THR A O 1
ATOM 730 N N . ALA A 1 92 ? -19.521 27.610 18.748 1.00 48.16 92 ALA A N 1
ATOM 731 C CA . ALA A 1 92 ? -19.341 28.674 19.713 1.00 48.16 92 ALA A CA 1
ATOM 732 C C . ALA A 1 92 ? -20.154 29.869 19.204 1.00 48.16 92 ALA A C 1
ATOM 734 O O . ALA A 1 92 ? -19.817 30.484 18.188 1.00 48.16 92 ALA A O 1
ATOM 735 N N . GLN A 1 93 ? -21.276 30.138 19.869 1.00 41.97 93 GLN A N 1
ATOM 736 C CA . GLN A 1 93 ? -22.032 31.364 19.682 1.00 41.97 93 GLN A CA 1
ATOM 737 C C . GLN A 1 93 ? -21.074 32.522 19.966 1.00 41.97 93 GLN A C 1
ATOM 739 O O . GLN A 1 93 ? -20.608 32.686 21.091 1.00 41.97 93 GLN A O 1
ATOM 744 N N . THR A 1 94 ? -20.728 33.284 18.931 1.00 40.03 94 THR A N 1
ATOM 745 C CA . THR A 1 94 ? -20.085 34.584 19.122 1.00 40.03 94 THR A CA 1
ATOM 746 C C . THR A 1 94 ? -21.215 35.566 19.391 1.00 40.03 94 THR A C 1
ATOM 748 O O . THR A 1 94 ? -22.092 35.735 18.543 1.00 40.03 94 THR A O 1
ATOM 751 N N . VAL A 1 95 ? -21.229 36.083 20.619 1.00 48.09 95 VAL A N 1
ATOM 752 C CA . VAL A 1 95 ? -22.122 37.141 21.111 1.00 48.09 95 VAL A CA 1
ATOM 753 C C . VAL A 1 95 ? -21.809 38.455 20.404 1.00 48.09 95 VAL A C 1
ATOM 755 O O . VAL A 1 95 ? -20.607 38.691 20.142 1.00 48.09 95 VAL A O 1
#

InterPro domains:
  IPR001806 Small GTPase [PF00071] (2-68)
  IPR001806 Small GTPase [SM00174] (1-95)
  IPR003578 Small GTPase Rho [PTHR24072] (2-69)
  IPR005225 Small GTP-binding domain [TIGR00231] (2-69)
  IPR027417 P-loop containing nucleoside triphosphate hydrolase [G3DSA:3.40.50.300] (1-93)
  IPR027417 P-loop containing nucleoside triphosphate hydrolase [SSF52540] (2-69)

Radius of gyration: 16.72 Å; chains: 1; bounding box: 42×48×38 Å